Protein AF-A0A556PTY4-F1 (afdb_monomer)

pLDDT: mean 88.64, std 14.0, range [38.47, 97.88]

Sequence (161 aa):
MDTETFLNTMKLYRHKLLNELQVIHGYQSMNMKEESMEKLNRFIGELNAERVLQSLDAPEYVRLILLWKIQHPEVSLQYQTTGKSQSLRNYVQVMCQDAQTVIDKVEEIAQEDTSLSIHLSYQPEIKIDYIITNVEKDKQNDSENEAKNDLQKIVFQYCYK

Nearest PDB structures (foldseek):
  2ftk-assembly2_D  TM=7.475E-01  e=3.669E-07  Bacillus subtilis
  1ixm-assembly1_B  TM=7.435E-01  e=6.457E-07  Bacillus subtilis
  1ixm-assembly1_A  TM=6.994E-01  e=1.763E-06  Bacillus subtilis
  3zxo-assembly1_A  TM=5.556E-01  e=7.473E-03  Mycobacterium tuberculosis H37Rv
  4r3a-assembly2_B  TM=4.311E-01  e=3.591E-02  Erythrobacter litoralis HTCC2594

Foldseek 3Di:
DDPVVVVVLVVLQVVLVVVLVVVLVVCVVVVVPVVSVVSVVLSVQQVVQLVVLVPALQVLLSCLVVSLCSVVVQEAEGEEEEDDHDHCVVCNVVSNVLVVVVSVVCVVVPDNAWYWYWYFYPPPFTKIKIKIWDFPPDPDDDDDDDDPRDIDIDIDMDTDD

Solvent-accessible surface area (backbone atoms only — not comparable to full-atom values): 9084 Å² total; per-residue (Å²): 134,57,70,66,59,50,52,50,51,53,49,49,44,51,52,53,56,50,50,55,52,50,52,35,50,52,32,47,75,70,68,38,54,68,64,20,49,51,50,46,52,51,52,54,47,37,55,48,15,54,53,57,49,65,69,48,60,29,65,69,38,40,48,52,56,52,53,51,45,57,76,40,70,64,48,46,57,46,53,49,78,44,71,68,90,70,85,38,63,94,45,30,72,59,51,38,53,54,48,48,56,50,49,56,52,45,68,75,67,63,49,85,64,22,32,41,37,38,40,40,30,45,62,99,49,37,32,42,38,40,37,40,37,34,66,56,78,81,88,81,80,87,78,91,73,90,79,78,73,55,68,49,72,49,78,47,79,49,77,56,132

Radius of gyration: 18.02 Å; Cα contacts (8 Å, |Δi|>4): 187; chains: 1; bounding box: 41×44×46 Å

Organism: NCBI:txid1955272

Secondary structure (DSSP, 8-state):
--HHHHHHHHHHHHHHHHHHHHHHHHHHHTT-HHHHHHHHHHHHHHHHHHHHHHTSS-HHHHHHHHHHHHH-TTSEEEEEEESS----GGGHHHHHHHHHHHHHHHHHH--TT-EEEEEEE-SSSEEEEEEEEEE-------S------PEEEEEEEEEE-

Structure (mmCIF, N/CA/C/O backbone):
data_AF-A0A556PTY4-F1
#
_entry.id   AF-A0A556PTY4-F1
#
loop_
_atom_site.group_PDB
_atom_site.id
_atom_site.type_symbol
_atom_site.label_atom_id
_atom_site.label_alt_id
_atom_site.label_comp_id
_atom_site.label_asym_id
_atom_site.label_entity_id
_atom_site.label_seq_id
_atom_site.pdbx_PDB_ins_code
_atom_site.Cartn_x
_atom_site.Cartn_y
_atom_site.Cartn_z
_atom_site.occupancy
_atom_site.B_iso_or_equiv
_atom_site.auth_seq_id
_atom_site.auth_comp_id
_atom_site.auth_asym_id
_atom_site.auth_atom_id
_atom_site.pdbx_PDB_model_num
ATOM 1 N N . MET A 1 1 ? -16.397 -9.577 -1.327 1.00 81.69 1 MET A N 1
ATOM 2 C CA . MET A 1 1 ? -15.761 -9.641 -2.659 1.00 81.69 1 MET A CA 1
ATOM 3 C C . MET A 1 1 ? -16.101 -10.995 -3.242 1.00 81.69 1 MET A C 1
ATOM 5 O O . MET A 1 1 ? -15.911 -11.979 -2.538 1.00 81.69 1 MET A O 1
ATOM 9 N N . ASP A 1 2 ? -16.679 -11.040 -4.435 1.00 93.44 2 ASP A N 1
ATOM 10 C CA . ASP A 1 2 ? -16.997 -12.291 -5.128 1.00 93.44 2 ASP A CA 1
ATOM 11 C C . ASP A 1 2 ? -15.744 -12.911 -5.780 1.00 93.44 2 ASP A C 1
ATOM 13 O O . ASP A 1 2 ? -14.667 -12.305 -5.819 1.00 93.44 2 ASP A O 1
ATOM 17 N N . THR A 1 3 ? -15.883 -14.146 -6.266 1.00 95.00 3 THR A N 1
ATOM 18 C CA . THR A 1 3 ? -14.782 -14.926 -6.845 1.00 95.00 3 THR A CA 1
ATOM 19 C C . THR A 1 3 ? -14.216 -14.309 -8.121 1.00 95.00 3 THR A C 1
ATOM 21 O O . THR A 1 3 ? -13.003 -14.350 -8.318 1.00 95.00 3 THR A O 1
ATOM 24 N N . GLU A 1 4 ? -15.051 -13.731 -8.985 1.00 95.50 4 GLU A N 1
ATOM 25 C CA . GLU A 1 4 ? -14.589 -13.127 -10.235 1.00 95.50 4 GLU A CA 1
ATOM 26 C C . GLU A 1 4 ? -13.761 -11.875 -9.942 1.00 95.50 4 GLU A C 1
ATOM 28 O O . GLU A 1 4 ? -12.640 -11.737 -10.439 1.00 95.50 4 GLU A O 1
ATOM 33 N N . THR A 1 5 ? -14.251 -11.022 -9.040 1.00 93.19 5 THR A N 1
ATOM 34 C CA . THR A 1 5 ? -13.506 -9.851 -8.568 1.00 93.19 5 THR A CA 1
ATOM 35 C C . THR A 1 5 ? -12.169 -10.258 -7.949 1.00 93.19 5 THR A C 1
ATOM 37 O O . THR A 1 5 ? -11.142 -9.677 -8.295 1.00 93.19 5 THR A O 1
ATOM 40 N N . PHE A 1 6 ? -12.137 -11.299 -7.107 1.00 92.81 6 PHE A N 1
ATOM 41 C CA . PHE A 1 6 ? -10.886 -11.819 -6.540 1.00 92.81 6 PHE A CA 1
ATOM 42 C C . PHE A 1 6 ? -9.876 -12.221 -7.625 1.00 92.81 6 PHE A C 1
ATOM 44 O O . PHE A 1 6 ? -8.714 -11.814 -7.581 1.00 92.81 6 PHE A O 1
ATOM 51 N N . LEU A 1 7 ? -10.310 -13.012 -8.610 1.00 94.88 7 LEU A N 1
ATOM 52 C CA . LEU A 1 7 ? -9.440 -13.487 -9.687 1.00 94.88 7 LEU A CA 1
ATOM 53 C C . LEU A 1 7 ? -8.928 -12.334 -10.555 1.00 94.88 7 LEU A C 1
ATOM 55 O O . LEU A 1 7 ? -7.757 -12.333 -10.945 1.00 94.88 7 LEU A O 1
ATOM 59 N N . ASN A 1 8 ? -9.767 -11.330 -10.809 1.00 94.00 8 ASN A N 1
ATOM 60 C CA . ASN A 1 8 ? -9.374 -10.125 -11.531 1.00 94.00 8 ASN A CA 1
ATOM 61 C C . ASN A 1 8 ? -8.335 -9.310 -10.751 1.00 94.00 8 ASN A C 1
ATOM 63 O O . ASN A 1 8 ? -7.313 -8.934 -11.328 1.00 94.00 8 ASN A O 1
ATOM 67 N N . THR A 1 9 ? -8.511 -9.121 -9.441 1.00 92.81 9 THR A N 1
ATOM 68 C CA . THR A 1 9 ? -7.500 -8.485 -8.580 1.00 92.81 9 THR A CA 1
ATOM 69 C C . THR A 1 9 ? -6.171 -9.239 -8.627 1.00 92.81 9 THR A C 1
ATOM 71 O O . THR A 1 9 ? -5.122 -8.631 -8.835 1.00 92.81 9 THR A O 1
ATOM 74 N N . MET A 1 10 ? -6.196 -10.571 -8.516 1.00 94.50 10 MET A N 1
ATOM 75 C CA . MET A 1 10 ? -4.985 -11.396 -8.601 1.00 94.50 10 MET A CA 1
ATOM 76 C C . MET A 1 10 ? -4.303 -11.292 -9.968 1.00 94.50 10 MET A C 1
ATOM 78 O O . MET A 1 10 ? -3.073 -11.285 -10.059 1.00 94.50 10 MET A O 1
ATOM 82 N N . LYS A 1 11 ? -5.086 -11.202 -11.049 1.00 94.94 11 LYS A N 1
ATOM 83 C CA . LYS A 1 11 ? -4.567 -10.987 -12.400 1.00 94.94 11 LYS A CA 1
ATOM 84 C C . LYS A 1 11 ? -3.857 -9.635 -12.503 1.00 94.94 11 LYS A C 1
ATOM 86 O O . LYS A 1 11 ? -2.722 -9.615 -12.972 1.00 94.94 11 LYS A O 1
ATOM 91 N N . LEU A 1 12 ? -4.482 -8.552 -12.040 1.00 92.31 12 LEU A N 1
ATOM 92 C CA . LEU A 1 12 ? -3.893 -7.206 -12.033 1.00 92.31 12 LEU A CA 1
ATOM 93 C C . LEU A 1 12 ? -2.595 -7.165 -11.227 1.00 92.31 12 LEU A C 1
ATOM 95 O O . LEU A 1 12 ? -1.568 -6.729 -11.743 1.00 92.31 12 LEU A O 1
ATOM 99 N N . TYR A 1 13 ? -2.614 -7.709 -10.008 1.00 94.56 13 TYR A N 1
ATOM 100 C CA . TYR A 1 13 ? -1.432 -7.749 -9.153 1.00 94.56 13 TYR A CA 1
ATOM 101 C C . TYR A 1 13 ? -0.275 -8.500 -9.820 1.00 94.56 13 TYR A C 1
ATOM 103 O O . TYR A 1 13 ? 0.834 -7.984 -9.919 1.00 94.56 13 TYR A O 1
ATOM 111 N N . ARG A 1 14 ? -0.536 -9.682 -10.391 1.00 95.19 14 ARG A N 1
ATOM 112 C CA . ARG A 1 14 ? 0.487 -10.438 -11.126 1.00 95.19 14 ARG A CA 1
ATOM 113 C C . ARG A 1 14 ? 1.027 -9.677 -12.339 1.00 95.19 14 ARG A C 1
ATOM 115 O O . ARG A 1 14 ? 2.228 -9.741 -12.584 1.00 95.19 14 ARG A O 1
ATOM 122 N N . HIS A 1 15 ? 0.179 -8.977 -13.094 1.00 94.25 15 HIS A N 1
ATOM 123 C CA . HIS A 1 15 ? 0.647 -8.140 -14.202 1.00 94.25 15 HIS A CA 1
ATOM 124 C C . HIS A 1 15 ? 1.583 -7.029 -13.712 1.00 94.25 15 HIS A C 1
ATOM 126 O O . HIS A 1 15 ? 2.645 -6.861 -14.303 1.00 94.25 15 HIS A O 1
ATOM 132 N N . LYS A 1 16 ? 1.257 -6.351 -12.601 1.00 91.56 16 LYS A N 1
ATOM 133 C CA . LYS A 1 16 ? 2.144 -5.353 -11.975 1.00 91.56 16 LYS A CA 1
ATOM 134 C C . LYS A 1 16 ? 3.523 -5.950 -11.675 1.00 91.56 16 LYS A C 1
ATOM 136 O O . LYS A 1 16 ? 4.533 -5.400 -12.101 1.00 91.56 16 LYS A O 1
ATOM 141 N N . LEU A 1 17 ? 3.569 -7.098 -10.993 1.00 93.88 17 LEU A N 1
ATOM 142 C CA . LEU A 1 17 ? 4.836 -7.745 -10.624 1.00 93.88 17 LEU A CA 1
ATOM 143 C C . LEU A 1 17 ? 5.683 -8.114 -11.849 1.00 93.88 17 LEU A C 1
ATOM 145 O O . LEU A 1 17 ? 6.895 -7.912 -11.854 1.00 93.88 17 LEU A O 1
ATOM 149 N N . LEU A 1 18 ? 5.050 -8.660 -12.890 1.00 95.44 18 LEU A N 1
ATOM 150 C CA . LEU A 1 18 ? 5.751 -9.027 -14.119 1.00 95.44 18 LEU A CA 1
ATOM 151 C C . LEU A 1 18 ? 6.293 -7.799 -14.854 1.00 95.44 18 LEU A C 1
ATOM 153 O O . LEU A 1 18 ? 7.402 -7.868 -15.377 1.00 95.44 18 LEU A O 1
ATOM 157 N N . ASN A 1 19 ? 5.558 -6.687 -14.858 1.00 93.69 19 ASN A N 1
ATOM 158 C CA . ASN A 1 19 ? 6.013 -5.443 -15.474 1.00 93.69 19 ASN A CA 1
ATOM 159 C C . ASN A 1 19 ? 7.262 -4.890 -14.770 1.00 93.69 19 ASN A C 1
ATOM 161 O O . ASN A 1 19 ? 8.239 -4.570 -15.444 1.00 93.69 19 ASN A O 1
ATOM 165 N N . GLU A 1 20 ? 7.283 -4.847 -13.433 1.00 93.56 20 GLU A N 1
ATOM 166 C CA . GLU A 1 20 ? 8.470 -4.419 -12.671 1.00 93.56 20 GLU A CA 1
ATOM 167 C C . GLU A 1 20 ? 9.693 -5.290 -12.997 1.00 93.56 20 GLU A C 1
ATOM 169 O O . GLU A 1 20 ? 10.777 -4.783 -13.296 1.00 93.56 20 GLU A O 1
ATOM 174 N N . LEU A 1 21 ? 9.513 -6.615 -13.033 1.00 95.12 21 LEU A N 1
ATOM 175 C CA . LEU A 1 21 ? 10.584 -7.551 -13.386 1.00 95.12 21 LEU A CA 1
ATOM 176 C C . LEU A 1 21 ? 11.072 -7.378 -14.831 1.00 95.12 21 LEU A C 1
ATOM 178 O O . LEU A 1 21 ? 12.275 -7.464 -15.081 1.00 95.12 21 LEU A O 1
ATOM 182 N N . GLN A 1 22 ? 10.170 -7.117 -15.780 1.00 96.25 22 GLN A N 1
ATOM 183 C CA . GLN A 1 22 ? 10.529 -6.840 -17.173 1.00 96.25 22 GLN A CA 1
ATOM 184 C C . GLN A 1 22 ? 11.369 -5.570 -17.297 1.00 96.25 22 GLN A C 1
ATOM 186 O O . GLN A 1 22 ? 12.375 -5.583 -18.008 1.00 96.25 22 GLN A O 1
ATOM 191 N N . VAL A 1 23 ? 11.003 -4.500 -16.583 1.00 94.75 23 VAL A N 1
ATOM 192 C CA . VAL A 1 23 ? 11.788 -3.260 -16.548 1.00 94.75 23 VAL A CA 1
ATOM 193 C C . VAL A 1 23 ? 13.179 -3.543 -15.985 1.00 94.75 23 VAL A C 1
ATOM 195 O O . VAL A 1 23 ? 14.168 -3.233 -16.645 1.00 94.75 23 VAL A O 1
ATOM 198 N N . ILE A 1 24 ? 13.276 -4.195 -14.822 1.00 95.31 24 ILE A N 1
ATOM 199 C CA . ILE A 1 24 ? 14.560 -4.552 -14.193 1.00 95.31 24 ILE A CA 1
ATOM 200 C C . ILE A 1 24 ? 15.441 -5.351 -15.161 1.00 95.31 24 ILE A C 1
ATOM 202 O O . ILE A 1 24 ? 16.616 -5.018 -15.334 1.00 95.31 24 ILE A O 1
ATOM 206 N N . HIS A 1 25 ? 14.877 -6.366 -15.822 1.00 94.38 25 HIS A N 1
ATOM 207 C CA . HIS A 1 25 ? 15.582 -7.180 -16.812 1.00 94.38 25 HIS A CA 1
ATOM 208 C C . HIS A 1 25 ? 16.025 -6.360 -18.036 1.00 94.38 25 HIS A C 1
ATOM 210 O O . HIS A 1 25 ? 17.126 -6.562 -18.547 1.00 94.38 25 HIS A O 1
ATOM 216 N N . GLY A 1 26 ? 15.210 -5.402 -18.485 1.00 96.38 26 GLY A N 1
ATOM 217 C CA . GLY A 1 26 ? 15.562 -4.460 -19.549 1.00 96.38 26 GLY A CA 1
ATOM 218 C C . GLY A 1 26 ? 16.859 -3.705 -19.246 1.00 96.38 26 GLY A C 1
ATOM 219 O O . GLY A 1 26 ? 17.793 -3.759 -20.046 1.00 96.38 26 GLY A O 1
ATOM 220 N N . TYR A 1 27 ? 16.975 -3.110 -18.055 1.00 94.81 27 TYR A N 1
ATOM 221 C CA . TYR A 1 27 ? 18.206 -2.428 -17.625 1.00 94.81 27 TYR A CA 1
ATOM 222 C C . TYR A 1 27 ? 19.410 -3.380 -17.557 1.00 94.81 27 TYR A C 1
ATOM 224 O O . TYR A 1 27 ? 20.494 -3.035 -18.030 1.00 94.81 27 TYR A O 1
ATOM 232 N N . GLN A 1 28 ? 19.228 -4.609 -17.055 1.00 92.50 28 GLN A N 1
ATOM 233 C CA . GLN A 1 28 ? 20.311 -5.607 -17.053 1.00 92.50 28 GLN A CA 1
ATOM 234 C C . GLN A 1 28 ? 20.798 -5.929 -18.465 1.00 92.50 28 GLN A C 1
ATOM 236 O O . GLN A 1 28 ? 22.005 -5.998 -18.693 1.00 92.50 28 GLN A O 1
ATOM 241 N N . SER A 1 29 ? 19.877 -6.094 -19.418 1.00 95.31 29 SER A N 1
ATOM 242 C CA . SER A 1 29 ? 20.214 -6.401 -20.813 1.00 95.31 29 SER A CA 1
ATOM 243 C C . SER A 1 29 ? 20.988 -5.273 -21.506 1.00 95.31 29 SER A C 1
ATOM 245 O O . SER A 1 29 ? 21.810 -5.539 -22.379 1.00 95.31 29 SER A O 1
ATOM 247 N N . MET A 1 30 ? 20.788 -4.028 -21.063 1.00 94.62 30 MET A N 1
ATOM 248 C CA . MET A 1 30 ? 21.520 -2.842 -21.521 1.00 94.62 30 MET A CA 1
ATOM 249 C C . MET A 1 30 ? 22.837 -2.618 -20.758 1.00 94.62 30 MET A C 1
ATOM 251 O O . MET A 1 30 ? 23.499 -1.603 -20.953 1.00 94.62 30 MET A O 1
ATOM 255 N N . ASN A 1 31 ? 23.236 -3.562 -19.895 1.00 93.56 31 ASN A N 1
ATOM 256 C CA . ASN A 1 31 ? 24.420 -3.486 -19.034 1.00 93.56 31 ASN A CA 1
ATOM 257 C C . ASN A 1 31 ? 24.395 -2.303 -18.036 1.00 93.56 31 ASN A C 1
ATOM 259 O O . ASN A 1 31 ? 25.431 -1.939 -17.479 1.00 93.56 31 ASN A O 1
ATOM 263 N N . MET A 1 32 ? 23.206 -1.751 -17.768 1.00 95.00 32 MET A N 1
ATOM 264 C CA . MET A 1 32 ? 22.928 -0.691 -16.789 1.00 95.00 32 MET A CA 1
ATOM 265 C C . MET A 1 32 ? 22.719 -1.309 -15.401 1.00 95.00 32 MET A C 1
ATOM 267 O O . MET A 1 32 ? 21.601 -1.446 -14.893 1.00 95.00 32 MET A O 1
ATOM 271 N N . LYS A 1 33 ? 23.808 -1.839 -14.835 1.00 93.00 33 LYS A N 1
ATOM 272 C CA . LYS A 1 33 ? 23.750 -2.666 -13.620 1.00 93.00 33 LYS A CA 1
ATOM 273 C C . LYS A 1 33 ? 23.352 -1.876 -12.379 1.00 93.00 33 LYS A C 1
ATOM 275 O O . LYS A 1 33 ? 22.651 -2.428 -11.535 1.00 93.00 33 LYS A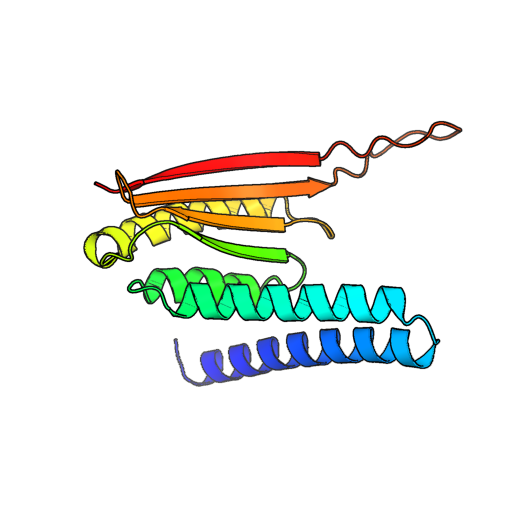 O 1
ATOM 280 N N . GLU A 1 34 ? 23.794 -0.629 -12.259 1.00 94.88 34 GLU A N 1
ATOM 281 C CA . GLU A 1 34 ? 23.521 0.204 -11.085 1.00 94.88 34 GLU A CA 1
ATOM 282 C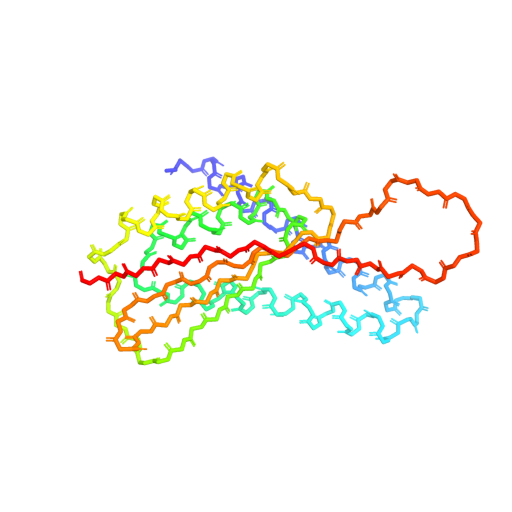 C . GLU A 1 34 ? 22.030 0.543 -11.005 1.00 94.88 34 GLU A C 1
ATOM 284 O O . GLU A 1 34 ? 21.380 0.249 -10.003 1.00 94.88 34 GLU A O 1
ATOM 289 N N . GLU A 1 35 ? 21.456 1.015 -12.107 1.00 94.12 35 GLU A N 1
ATOM 290 C CA . GLU A 1 35 ? 20.041 1.364 -12.229 1.00 94.12 35 GLU A CA 1
ATOM 291 C C . GLU A 1 35 ? 19.144 0.133 -12.081 1.00 94.12 35 GLU A C 1
ATOM 293 O O . GLU A 1 35 ? 18.078 0.187 -11.463 1.00 94.12 35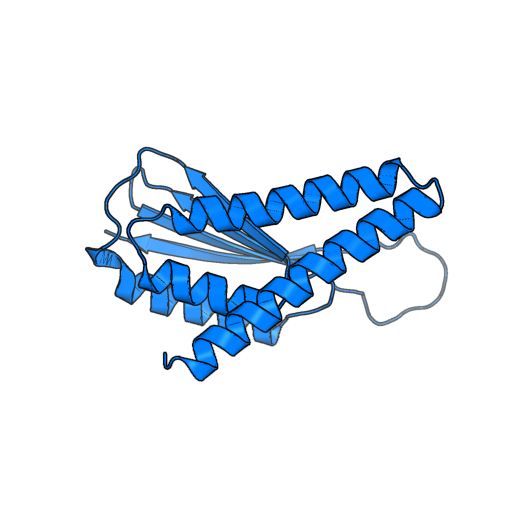 GLU A O 1
ATOM 298 N N . SER A 1 36 ? 19.578 -1.011 -12.617 1.00 95.25 36 SER A N 1
ATOM 299 C CA . SER A 1 36 ? 1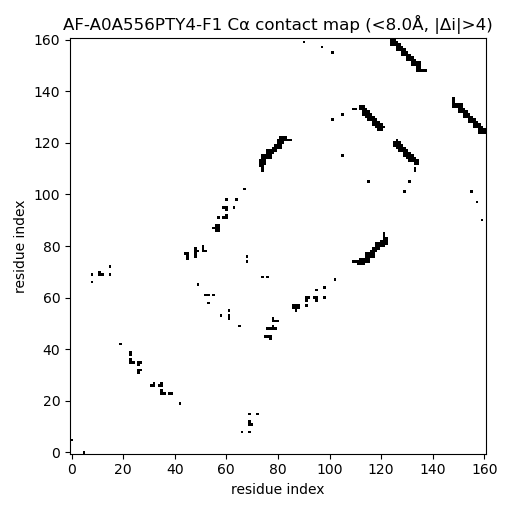8.875 -2.277 -12.414 1.00 95.25 36 SER A CA 1
ATOM 300 C C . SER A 1 36 ? 18.831 -2.675 -10.936 1.00 95.25 36 SER A C 1
ATOM 302 O O . SER A 1 36 ? 17.770 -3.049 -10.432 1.00 95.25 36 SER A O 1
ATOM 304 N N . MET A 1 37 ? 19.963 -2.578 -10.232 1.00 95.19 37 MET A N 1
ATOM 305 C CA . MET A 1 37 ? 20.044 -2.899 -8.806 1.00 95.19 37 MET A CA 1
ATOM 306 C C . MET A 1 37 ? 19.219 -1.935 -7.958 1.00 95.19 37 MET A C 1
ATOM 308 O O . MET A 1 37 ? 18.541 -2.373 -7.029 1.00 95.19 37 MET A O 1
ATOM 312 N N . GLU A 1 38 ? 19.224 -0.645 -8.286 1.00 94.00 38 GLU A N 1
ATOM 313 C CA . GLU A 1 38 ? 18.382 0.352 -7.627 1.00 94.00 38 GLU A CA 1
ATOM 314 C C . GLU A 1 38 ? 16.895 0.000 -7.769 1.00 94.00 38 GLU A C 1
ATOM 316 O O . GLU A 1 38 ? 16.176 -0.094 -6.769 1.00 94.00 38 GLU A O 1
ATOM 321 N N . LYS A 1 39 ? 16.439 -0.293 -8.994 1.00 92.69 39 LYS A N 1
ATOM 322 C CA . LYS A 1 39 ? 15.049 -0.693 -9.254 1.00 92.69 39 LYS A CA 1
ATOM 323 C C . LYS A 1 39 ? 14.676 -1.993 -8.550 1.00 92.69 39 LYS A C 1
ATOM 325 O O . LYS A 1 39 ? 13.588 -2.078 -7.983 1.00 92.69 39 LYS A O 1
ATOM 330 N N . LEU A 1 40 ? 15.570 -2.981 -8.535 1.00 95.19 40 LEU A N 1
ATOM 331 C CA . LEU A 1 40 ? 15.352 -4.239 -7.824 1.00 95.19 40 LEU A CA 1
ATOM 332 C C . LEU A 1 40 ? 15.206 -4.016 -6.315 1.00 95.19 40 LEU A C 1
ATOM 334 O O . LEU A 1 40 ? 14.277 -4.544 -5.708 1.00 95.19 40 LEU A O 1
ATOM 338 N N . ASN A 1 41 ? 16.084 -3.215 -5.712 1.00 94.38 41 ASN A N 1
ATOM 339 C CA . ASN A 1 41 ? 16.016 -2.899 -4.287 1.00 94.38 41 ASN A CA 1
ATOM 340 C C . ASN A 1 41 ? 14.728 -2.150 -3.937 1.00 94.38 41 ASN A C 1
ATOM 342 O O . ASN A 1 41 ? 14.090 -2.476 -2.935 1.00 94.38 41 ASN A O 1
ATOM 346 N N . ARG A 1 42 ? 14.304 -1.202 -4.782 1.00 91.00 42 ARG A N 1
ATOM 347 C CA . ARG A 1 42 ? 13.018 -0.509 -4.636 1.00 91.00 42 ARG A CA 1
ATOM 348 C C . ARG A 1 42 ? 11.847 -1.489 -4.690 1.00 91.00 42 ARG A C 1
ATOM 350 O O . ARG A 1 42 ? 11.009 -1.479 -3.795 1.00 91.00 42 ARG A O 1
ATOM 357 N N . PHE A 1 43 ? 11.829 -2.376 -5.683 1.00 93.12 43 PHE A N 1
ATOM 358 C CA . PHE A 1 43 ? 10.782 -3.383 -5.846 1.00 93.12 43 PHE A CA 1
ATOM 359 C C . PHE A 1 43 ? 10.713 -4.356 -4.657 1.00 93.12 43 PHE A C 1
ATOM 361 O O . PHE A 1 43 ? 9.637 -4.616 -4.120 1.00 93.12 43 PHE A O 1
ATOM 368 N N . ILE A 1 44 ? 11.862 -4.839 -4.174 1.00 94.31 44 ILE A N 1
ATOM 369 C CA . ILE A 1 44 ? 11.947 -5.654 -2.952 1.00 94.31 44 ILE A CA 1
ATOM 370 C C . ILE A 1 44 ? 11.453 -4.865 -1.731 1.00 94.31 44 ILE A C 1
ATOM 372 O O . ILE A 1 44 ? 10.793 -5.430 -0.856 1.00 94.31 44 ILE A O 1
ATOM 376 N N . GLY A 1 45 ? 11.763 -3.570 -1.655 1.00 91.81 45 GLY A N 1
ATOM 377 C CA . GLY A 1 45 ? 11.269 -2.664 -0.620 1.00 91.81 45 GLY A CA 1
ATOM 378 C C . GLY A 1 45 ? 9.741 -2.600 -0.580 1.00 91.81 45 GLY A C 1
ATOM 379 O O . GLY A 1 45 ? 9.161 -2.787 0.489 1.00 91.81 45 GLY A O 1
ATOM 380 N N . GLU A 1 46 ? 9.091 -2.430 -1.734 1.00 91.12 46 GLU A N 1
ATOM 381 C CA . GLU A 1 46 ? 7.624 -2.429 -1.844 1.00 91.12 46 GLU A CA 1
ATOM 382 C C . GLU A 1 46 ? 7.009 -3.757 -1.388 1.00 91.12 46 GLU A C 1
ATOM 384 O O . GLU A 1 46 ? 6.097 -3.769 -0.563 1.00 91.12 46 GLU A O 1
ATOM 389 N N . LEU A 1 47 ? 7.548 -4.891 -1.848 1.00 93.38 47 LEU A N 1
ATOM 390 C CA . LEU A 1 47 ? 7.061 -6.214 -1.437 1.00 93.38 47 LEU A CA 1
ATOM 391 C C . LEU A 1 47 ? 7.228 -6.451 0.070 1.00 93.38 47 LEU A C 1
ATOM 393 O O . LEU A 1 47 ? 6.379 -7.070 0.715 1.00 93.38 47 LEU A O 1
ATOM 397 N N . ASN A 1 48 ? 8.313 -5.946 0.657 1.00 93.56 48 ASN A N 1
ATOM 398 C CA . ASN A 1 48 ? 8.505 -5.998 2.101 1.00 93.56 48 ASN A CA 1
ATOM 399 C C . ASN A 1 48 ? 7.496 -5.118 2.842 1.00 93.56 48 ASN A C 1
ATOM 401 O O . ASN A 1 48 ? 6.983 -5.560 3.869 1.00 93.56 48 ASN A O 1
ATOM 405 N N . ALA A 1 49 ? 7.189 -3.921 2.339 1.00 91.94 49 ALA A N 1
ATOM 406 C CA . ALA A 1 49 ? 6.160 -3.059 2.913 1.00 91.94 49 ALA A CA 1
ATOM 407 C C . ALA A 1 49 ? 4.786 -3.751 2.901 1.00 91.94 49 ALA A C 1
ATOM 409 O O . ALA A 1 49 ? 4.128 -3.807 3.941 1.00 91.94 49 ALA A O 1
ATOM 410 N N . GLU A 1 50 ? 4.397 -4.365 1.776 1.00 93.88 50 GLU A N 1
ATOM 411 C CA . GLU A 1 50 ? 3.165 -5.161 1.671 1.00 93.88 50 GLU A CA 1
ATOM 412 C C . GLU A 1 50 ? 3.150 -6.308 2.694 1.00 93.88 50 GLU A C 1
ATOM 414 O O . GLU A 1 50 ? 2.161 -6.499 3.401 1.00 93.88 50 GLU A O 1
ATOM 419 N N . ARG A 1 51 ? 4.264 -7.037 2.840 1.00 94.69 51 ARG A N 1
ATOM 420 C CA . ARG A 1 51 ? 4.392 -8.127 3.819 1.00 94.69 51 ARG A CA 1
ATOM 421 C C . ARG A 1 51 ? 4.232 -7.643 5.261 1.00 94.69 51 ARG A C 1
ATOM 423 O O . ARG A 1 51 ? 3.576 -8.308 6.058 1.00 94.69 51 ARG A O 1
ATOM 430 N N . VAL A 1 52 ? 4.857 -6.521 5.624 1.00 93.56 52 VAL A N 1
ATOM 431 C CA . VAL A 1 52 ? 4.750 -5.965 6.983 1.00 93.56 52 VAL A CA 1
ATOM 432 C C . VAL A 1 52 ? 3.314 -5.512 7.245 1.00 93.56 52 VAL A C 1
ATOM 434 O O . VAL A 1 52 ? 2.756 -5.850 8.287 1.00 93.56 52 VAL A O 1
ATOM 437 N N . LEU A 1 53 ? 2.678 -4.843 6.284 1.00 94.75 53 LEU A N 1
ATOM 438 C CA . LEU A 1 53 ? 1.269 -4.465 6.367 1.00 94.75 53 LEU A CA 1
ATOM 439 C C . LEU A 1 53 ? 0.369 -5.699 6.570 1.00 94.75 53 LEU A C 1
ATOM 441 O O . LEU A 1 53 ? -0.482 -5.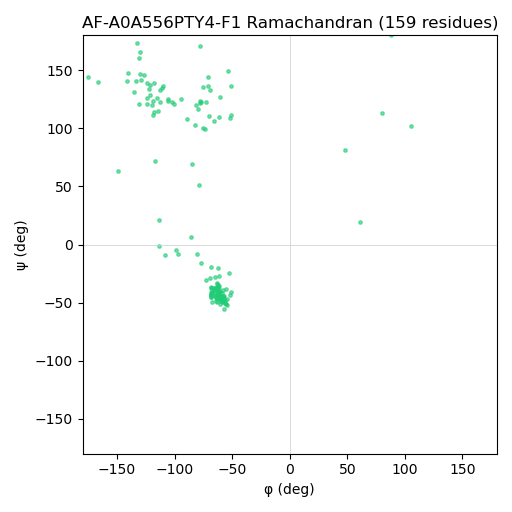699 7.451 1.00 94.75 53 LEU A O 1
ATOM 445 N N . GLN A 1 54 ? 0.607 -6.792 5.840 1.00 94.62 54 GLN A N 1
ATOM 446 C CA . GLN A 1 54 ? -0.140 -8.051 5.992 1.00 94.62 54 GLN A CA 1
ATOM 447 C C . GLN A 1 54 ? 0.004 -8.717 7.365 1.00 94.62 54 GLN A C 1
ATOM 449 O O . GLN A 1 54 ? -0.838 -9.533 7.733 1.00 94.62 54 GLN A O 1
ATOM 454 N N . SER A 1 55 ? 1.048 -8.386 8.128 1.00 93.50 55 SER A N 1
ATOM 455 C CA . SER A 1 55 ? 1.267 -8.949 9.465 1.00 93.50 55 SER A CA 1
ATOM 456 C C . SER A 1 55 ? 0.434 -8.288 10.569 1.00 93.50 55 SER A C 1
ATOM 458 O O . SER A 1 55 ? 0.424 -8.775 11.700 1.00 93.50 55 SER A O 1
ATOM 460 N N . LEU A 1 56 ? -0.265 -7.191 10.264 1.00 94.25 56 LEU A N 1
ATOM 461 C CA . LEU A 1 56 ? -1.078 -6.470 11.238 1.00 94.25 56 LEU A CA 1
ATOM 462 C C . LEU A 1 56 ? -2.337 -7.246 11.636 1.00 94.25 56 LEU A C 1
ATOM 464 O O . LEU A 1 56 ? -3.028 -7.827 10.801 1.00 94.25 56 LEU A O 1
ATOM 468 N N . ASP A 1 57 ? -2.718 -7.132 12.909 1.00 94.50 57 ASP A N 1
ATOM 469 C CA . ASP A 1 57 ? -4.000 -7.621 13.439 1.00 94.50 57 ASP A CA 1
ATOM 470 C C . ASP A 1 57 ? -5.157 -6.654 13.097 1.00 94.50 57 ASP A C 1
ATOM 472 O O . ASP A 1 57 ? -5.882 -6.188 13.977 1.00 94.50 57 ASP A O 1
ATOM 476 N N . ALA A 1 58 ? -5.276 -6.297 11.811 1.00 95.81 58 ALA A N 1
ATOM 477 C CA . ALA A 1 58 ? -6.244 -5.338 11.265 1.00 95.81 58 ALA A CA 1
ATOM 478 C C . ALA A 1 58 ? -6.641 -5.685 9.809 1.00 95.81 58 ALA A C 1
ATOM 480 O O . ALA A 1 58 ? -6.339 -4.926 8.885 1.00 95.81 58 ALA A O 1
ATOM 481 N N . PRO A 1 59 ? -7.280 -6.842 9.559 1.00 94.94 59 PRO A N 1
ATOM 482 C CA . PRO A 1 59 ? -7.425 -7.389 8.209 1.00 94.94 59 PRO A CA 1
ATOM 483 C C . PRO A 1 59 ? -8.217 -6.492 7.248 1.00 94.94 59 PRO A C 1
ATOM 485 O O . PRO A 1 59 ? -7.869 -6.414 6.070 1.00 94.94 59 PRO A O 1
ATOM 488 N N . GLU A 1 60 ? -9.243 -5.780 7.712 1.00 97.00 60 GLU A N 1
ATOM 489 C CA . GLU A 1 60 ? -10.032 -4.870 6.875 1.00 97.00 60 GLU A CA 1
ATOM 490 C C . GLU A 1 60 ? -9.217 -3.646 6.444 1.00 97.00 60 GLU A C 1
ATOM 492 O O . GLU A 1 60 ? -9.261 -3.267 5.273 1.00 97.00 60 GLU A O 1
ATOM 497 N N . TYR A 1 61 ? -8.418 -3.091 7.358 1.00 97.56 61 TYR A N 1
ATOM 498 C CA . TYR A 1 61 ? -7.497 -1.989 7.076 1.00 97.56 61 TYR A CA 1
ATOM 499 C C . TYR A 1 61 ? -6.416 -2.414 6.076 1.00 97.56 61 TYR A C 1
ATOM 501 O O . TYR A 1 61 ? -6.192 -1.755 5.063 1.00 97.56 61 TYR A O 1
ATOM 509 N N . VAL A 1 62 ? -5.791 -3.568 6.316 1.00 96.88 62 VAL A N 1
ATOM 510 C CA . VAL A 1 62 ? -4.787 -4.152 5.416 1.00 96.88 62 VAL A CA 1
ATOM 511 C C . VAL A 1 62 ? -5.372 -4.366 4.026 1.00 96.88 62 VAL A C 1
ATOM 513 O O . VAL A 1 62 ? -4.764 -3.989 3.025 1.00 96.88 62 VAL A O 1
ATOM 516 N N . ARG A 1 63 ? -6.574 -4.947 3.956 1.00 96.00 63 ARG A N 1
ATOM 517 C CA . ARG A 1 63 ? -7.278 -5.179 2.697 1.00 96.00 63 ARG A CA 1
ATOM 518 C C . ARG A 1 63 ? -7.536 -3.871 1.954 1.00 96.00 63 ARG A C 1
ATOM 520 O O . ARG A 1 63 ? -7.335 -3.848 0.744 1.00 96.00 63 ARG A O 1
ATOM 527 N N . LEU A 1 64 ? -7.996 -2.826 2.642 1.00 97.19 64 LEU A N 1
ATOM 528 C CA . LEU A 1 64 ? -8.268 -1.518 2.043 1.00 97.19 64 LEU A CA 1
ATOM 529 C C . LEU A 1 64 ? -7.014 -0.958 1.358 1.00 97.19 64 LEU A C 1
ATOM 531 O O . LEU A 1 64 ? -7.041 -0.708 0.155 1.00 97.19 64 LEU A O 1
ATOM 535 N N . ILE A 1 65 ? -5.907 -0.855 2.098 1.00 97.31 65 ILE A N 1
ATOM 536 C CA . ILE A 1 65 ? -4.647 -0.295 1.591 1.00 97.31 65 ILE A CA 1
ATOM 537 C C . ILE A 1 65 ? -4.074 -1.138 0.441 1.00 97.31 65 ILE A C 1
ATOM 539 O O . ILE A 1 65 ? -3.638 -0.586 -0.567 1.00 97.31 65 ILE A O 1
ATOM 543 N N . LEU A 1 66 ? -4.083 -2.472 0.553 1.00 95.38 66 LEU A N 1
ATOM 544 C CA . LEU A 1 66 ? -3.535 -3.339 -0.497 1.00 95.38 66 LEU A CA 1
ATOM 545 C C . LEU A 1 66 ? -4.361 -3.302 -1.781 1.00 95.38 66 LEU A C 1
ATOM 547 O O . LEU A 1 66 ? -3.789 -3.262 -2.867 1.00 95.38 66 LEU A O 1
ATOM 551 N N . LEU A 1 67 ? -5.693 -3.323 -1.681 1.00 94.94 67 LEU A N 1
ATOM 552 C CA . LEU A 1 67 ? -6.549 -3.241 -2.866 1.00 94.94 67 LEU A CA 1
ATOM 553 C C . LEU A 1 67 ? -6.362 -1.911 -3.583 1.00 94.94 67 LEU A C 1
ATOM 555 O O . LEU A 1 67 ? -6.162 -1.913 -4.796 1.00 94.94 67 LEU A O 1
ATOM 559 N N . TRP A 1 68 ? -6.346 -0.817 -2.825 1.00 95.00 68 TRP A N 1
ATOM 560 C CA . TRP A 1 68 ? -6.038 0.505 -3.351 1.00 95.00 68 TRP A CA 1
ATOM 561 C C . TRP A 1 68 ? -4.672 0.522 -4.051 1.00 95.00 68 TRP A C 1
ATOM 563 O O . TRP A 1 68 ? -4.571 0.907 -5.213 1.00 95.00 68 TRP A O 1
ATOM 573 N N . LYS A 1 69 ? -3.625 -0.022 -3.418 1.00 92.88 69 LYS A N 1
ATOM 574 C CA . LYS A 1 69 ? -2.282 -0.063 -4.015 1.00 92.88 69 LYS A CA 1
ATOM 575 C C . LYS A 1 69 ? -2.204 -0.896 -5.302 1.00 92.88 69 LYS A C 1
ATOM 577 O O . LYS A 1 69 ? -1.398 -0.591 -6.184 1.00 92.88 69 LYS A O 1
ATOM 582 N N . ILE A 1 70 ? -2.996 -1.964 -5.410 1.00 92.88 70 ILE A N 1
ATOM 583 C CA . ILE A 1 70 ? -3.099 -2.776 -6.634 1.00 92.88 70 ILE A CA 1
ATOM 584 C C . ILE A 1 70 ? -3.771 -1.982 -7.758 1.00 92.88 70 ILE A C 1
ATOM 586 O O . ILE A 1 70 ? -3.390 -2.143 -8.917 1.00 92.88 70 ILE A O 1
ATOM 590 N N . GLN A 1 71 ? -4.767 -1.161 -7.425 1.00 91.31 71 GLN A N 1
ATOM 591 C CA . GLN A 1 71 ? -5.489 -0.326 -8.385 1.00 91.31 71 GLN A CA 1
ATOM 592 C C . GLN A 1 71 ? -4.647 0.855 -8.873 1.00 91.31 71 GLN A C 1
ATOM 594 O O . GLN A 1 71 ? -4.766 1.205 -10.044 1.00 91.31 71 GLN A O 1
ATOM 599 N N . HIS A 1 72 ? -3.749 1.361 -8.022 1.00 90.88 72 HIS A N 1
ATOM 600 C CA . HIS A 1 72 ? -2.888 2.518 -8.294 1.00 90.88 72 HIS A CA 1
ATOM 601 C C . HIS A 1 72 ? -1.408 2.107 -8.275 1.00 90.88 72 HIS A C 1
ATOM 603 O O . HIS A 1 72 ? -0.670 2.353 -7.306 1.00 90.88 72 HIS A O 1
ATOM 609 N N . PRO A 1 73 ? -0.945 1.365 -9.299 1.00 87.31 73 PRO A N 1
ATOM 610 C CA . PRO A 1 73 ? 0.420 0.856 -9.366 1.00 87.31 73 PRO A CA 1
ATOM 611 C C . PRO A 1 73 ? 1.484 1.963 -9.388 1.00 87.31 73 PRO A C 1
ATOM 613 O O . PRO A 1 73 ? 2.580 1.709 -8.891 1.00 87.31 73 PRO A O 1
ATOM 616 N N . GLU A 1 74 ? 1.155 3.153 -9.884 1.00 86.50 74 GLU A N 1
ATOM 617 C CA . GLU A 1 74 ? 2.023 4.328 -10.003 1.00 86.50 74 GLU A CA 1
ATOM 618 C C . GLU A 1 74 ? 2.404 4.962 -8.661 1.00 86.50 74 GLU A C 1
ATOM 620 O O . GLU A 1 74 ? 3.500 5.500 -8.537 1.00 86.50 74 GLU A O 1
ATOM 625 N N . VAL A 1 75 ? 1.560 4.851 -7.630 1.00 90.19 75 VAL A N 1
ATOM 626 C CA . VAL A 1 75 ? 1.858 5.439 -6.316 1.00 90.19 75 VAL A CA 1
ATOM 627 C C . VAL A 1 75 ? 2.781 4.520 -5.525 1.00 90.19 75 VAL A C 1
ATOM 629 O O . VAL A 1 75 ? 2.408 3.385 -5.220 1.00 90.19 75 VAL A O 1
ATOM 632 N N . SER A 1 76 ? 3.969 4.979 -5.133 1.00 89.88 76 SER A N 1
ATOM 633 C CA . SER A 1 76 ? 4.848 4.160 -4.286 1.00 89.88 76 SER A CA 1
ATOM 634 C C . SER A 1 76 ? 4.281 4.050 -2.870 1.00 89.88 76 SER A C 1
ATOM 636 O O . SER A 1 76 ? 3.842 5.046 -2.298 1.00 89.88 76 SER A O 1
ATOM 638 N N . LEU A 1 77 ? 4.298 2.848 -2.289 1.00 92.56 77 LEU A N 1
ATOM 639 C CA . LEU A 1 77 ? 3.835 2.602 -0.922 1.00 92.56 77 LEU A CA 1
ATOM 640 C C . LEU A 1 77 ? 4.996 2.148 -0.046 1.00 92.56 77 LEU A C 1
ATOM 642 O O . LEU A 1 77 ? 5.651 1.144 -0.327 1.00 92.56 77 LEU A O 1
ATOM 646 N N . GLN A 1 78 ? 5.196 2.848 1.064 1.00 94.12 78 GLN A N 1
ATOM 647 C CA . GLN A 1 78 ? 6.109 2.439 2.122 1.00 94.12 78 GLN A CA 1
ATOM 648 C C . GLN A 1 78 ? 5.329 2.208 3.407 1.00 94.12 78 GLN A C 1
ATOM 650 O O . GLN A 1 78 ? 4.439 2.978 3.760 1.00 94.12 78 GLN A O 1
ATOM 655 N N . TYR A 1 79 ? 5.685 1.149 4.127 1.00 95.50 79 TYR A N 1
ATOM 656 C CA . TYR A 1 79 ? 5.048 0.805 5.387 1.00 95.50 79 TYR A CA 1
ATOM 657 C C . TYR A 1 79 ? 6.098 0.431 6.424 1.00 95.50 79 TYR A C 1
ATOM 659 O O . TYR A 1 79 ? 6.990 -0.379 6.157 1.00 95.50 79 TYR A O 1
ATOM 667 N N . GLN A 1 80 ? 5.988 1.021 7.609 1.00 94.50 80 GLN A N 1
ATOM 668 C CA . GLN A 1 80 ? 6.882 0.760 8.730 1.00 94.50 80 GLN A CA 1
ATOM 669 C C . GLN A 1 80 ? 6.104 0.708 10.043 1.00 94.50 80 GLN A C 1
ATOM 671 O O . GLN A 1 80 ? 5.126 1.431 10.236 1.00 94.50 80 GLN A O 1
ATOM 676 N N . THR A 1 81 ? 6.580 -0.127 10.967 1.00 93.81 81 THR A N 1
ATOM 677 C CA . THR A 1 81 ? 6.031 -0.244 12.322 1.00 93.81 81 THR A CA 1
ATOM 678 C C . THR A 1 81 ? 7.108 -0.003 13.366 1.00 93.81 81 THR A C 1
ATOM 680 O O . THR A 1 81 ? 8.200 -0.564 13.249 1.00 93.81 81 THR A O 1
ATOM 683 N N . THR A 1 82 ? 6.775 0.718 14.433 1.00 94.44 82 THR A N 1
ATOM 684 C CA . THR A 1 82 ? 7.661 0.947 15.581 1.00 94.44 82 THR A CA 1
ATOM 685 C C . THR A 1 82 ? 6.977 0.565 16.889 1.00 94.44 82 THR A C 1
ATOM 687 O O . THR A 1 82 ? 5.776 0.759 17.077 1.00 94.44 82 THR A O 1
ATOM 690 N N . GLY A 1 83 ? 7.763 0.049 17.834 1.00 91.06 83 GLY A N 1
ATOM 691 C CA . GLY A 1 83 ? 7.280 -0.363 19.149 1.00 91.06 83 GLY A CA 1
ATOM 692 C C . GLY A 1 83 ? 6.789 -1.810 19.184 1.00 91.06 83 GLY A C 1
ATOM 693 O O . GLY A 1 83 ? 6.854 -2.552 18.204 1.00 91.06 83 GLY A O 1
ATOM 694 N N . LYS A 1 84 ? 6.336 -2.241 20.363 1.00 88.75 84 LYS A N 1
ATOM 695 C CA . LYS A 1 84 ? 5.846 -3.606 20.569 1.00 88.75 84 LYS A CA 1
ATOM 696 C C . LYS A 1 84 ? 4.433 -3.740 20.007 1.00 88.75 84 LYS A C 1
ATOM 698 O O . LYS A 1 84 ? 3.553 -3.023 20.464 1.00 88.75 84 LYS A O 1
ATOM 703 N N . SER A 1 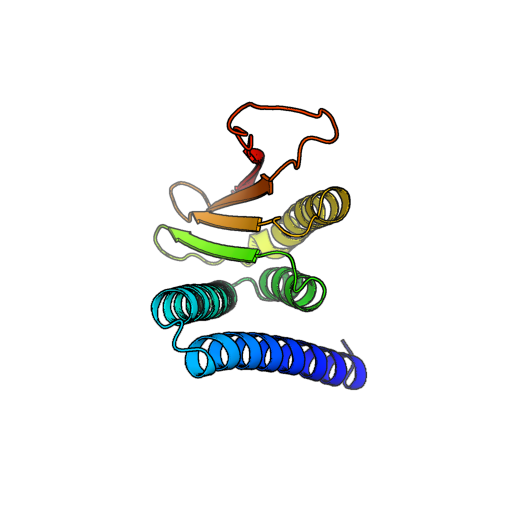85 ? 4.227 -4.690 19.093 1.00 87.81 85 SER A N 1
ATOM 704 C CA . SER A 1 85 ? 2.916 -4.975 18.496 1.00 87.81 85 SER A CA 1
ATOM 705 C C . SER A 1 85 ? 1.829 -5.165 19.556 1.00 87.81 85 SER A C 1
ATOM 707 O O . SER A 1 85 ? 2.023 -5.877 20.546 1.00 87.81 85 SER A O 1
ATOM 709 N N . GLN A 1 86 ? 0.672 -4.561 19.308 1.00 90.19 86 GLN A N 1
ATOM 710 C CA . GLN A 1 86 ? -0.551 -4.692 20.098 1.00 90.19 86 GLN A CA 1
ATOM 711 C C . GLN A 1 86 ? -1.720 -5.015 19.162 1.00 90.19 86 GLN A C 1
ATOM 713 O O . GLN A 1 86 ? -1.595 -4.886 17.945 1.00 90.19 86 GLN A O 1
ATOM 718 N N . SER A 1 87 ? -2.846 -5.464 19.716 1.00 91.75 87 SER A N 1
ATOM 719 C CA . SER A 1 87 ? -4.032 -5.715 18.895 1.00 91.75 87 SER A CA 1
ATOM 720 C C . SER A 1 87 ? -4.615 -4.394 18.395 1.00 91.75 87 SER A C 1
ATOM 722 O O . SER A 1 87 ? -4.797 -3.459 19.173 1.00 91.75 87 SER A O 1
ATOM 724 N N . LEU A 1 88 ? -4.926 -4.340 17.101 1.00 94.31 88 LEU A N 1
ATOM 725 C CA . LEU A 1 88 ? -5.529 -3.177 16.447 1.00 94.31 88 LEU A CA 1
ATOM 726 C C . LEU A 1 88 ? -7.045 -3.325 16.274 1.00 94.31 88 LEU A C 1
ATOM 728 O O . LEU A 1 88 ? -7.704 -2.381 15.848 1.00 94.31 88 LEU A O 1
ATOM 732 N N . ARG A 1 89 ? -7.614 -4.487 16.625 1.00 93.44 89 ARG A N 1
ATOM 733 C CA . ARG A 1 89 ? -9.006 -4.877 16.331 1.00 93.44 89 ARG A CA 1
ATOM 734 C C . ARG A 1 89 ? -10.045 -3.841 16.736 1.00 93.44 89 ARG A C 1
ATOM 736 O O . ARG A 1 89 ? -10.974 -3.586 15.979 1.00 93.44 89 ARG A O 1
ATOM 743 N N . ASN A 1 90 ? -9.865 -3.226 17.903 1.00 93.88 90 ASN A N 1
ATOM 744 C CA . ASN A 1 90 ? -10.804 -2.235 18.434 1.00 93.88 90 ASN A CA 1
ATOM 745 C C . ASN A 1 90 ? -10.827 -0.933 17.621 1.00 93.88 90 ASN A C 1
ATOM 747 O O . ASN A 1 90 ? -11.788 -0.175 17.707 1.00 93.88 90 ASN A O 1
ATOM 751 N N . TYR A 1 91 ? -9.786 -0.680 16.831 1.00 95.25 91 TYR A N 1
ATOM 752 C CA . TYR A 1 91 ? -9.596 0.562 16.092 1.00 95.25 91 TYR A CA 1
ATOM 753 C C . TYR A 1 91 ? -9.796 0.390 14.587 1.00 95.25 91 TYR A C 1
ATOM 755 O O . TYR A 1 91 ? -9.879 1.388 13.881 1.00 95.25 91 TYR A O 1
ATOM 763 N N . VAL A 1 92 ? -9.927 -0.846 14.089 1.00 96.06 92 VAL A N 1
ATOM 764 C CA . VAL A 1 92 ? -9.954 -1.157 12.649 1.00 96.06 92 VAL A CA 1
ATOM 765 C C . VAL A 1 92 ? -10.978 -0.323 11.887 1.00 96.06 92 VAL A C 1
ATOM 767 O O . VAL A 1 92 ? -10.664 0.192 10.818 1.00 96.06 92 VAL A O 1
ATOM 770 N N . GLN A 1 93 ? -12.187 -0.162 12.427 1.00 96.12 93 GLN A N 1
ATOM 771 C CA . GLN A 1 93 ? -13.228 0.612 11.754 1.00 96.12 93 GLN A CA 1
ATOM 772 C C . GLN A 1 93 ? -12.824 2.083 11.578 1.00 96.12 93 GLN A C 1
ATOM 774 O O . GLN A 1 93 ? -12.979 2.623 10.485 1.00 96.12 93 GLN A O 1
ATOM 779 N N . VAL A 1 94 ? -12.286 2.708 12.628 1.00 96.94 94 VAL A N 1
ATOM 780 C CA . VAL A 1 94 ? -11.833 4.108 12.592 1.00 96.94 94 VAL A CA 1
ATOM 781 C C . VAL A 1 94 ? -10.605 4.236 11.692 1.00 96.94 94 VAL A C 1
ATOM 783 O O . VAL A 1 94 ? -10.583 5.080 10.806 1.00 96.94 94 VAL A O 1
ATOM 786 N N . MET A 1 95 ? -9.651 3.307 11.804 1.00 97.06 95 MET A N 1
ATOM 787 C CA . MET A 1 95 ? -8.476 3.239 10.931 1.00 97.06 95 MET A CA 1
ATOM 788 C C . MET A 1 95 ? -8.849 3.164 9.447 1.00 97.06 95 MET A C 1
ATOM 790 O O . MET A 1 95 ? -8.175 3.769 8.621 1.00 97.06 95 MET A O 1
ATOM 794 N N . CYS A 1 96 ? -9.908 2.431 9.086 1.00 97.81 96 CYS A N 1
ATOM 795 C CA . CYS A 1 96 ? -10.382 2.367 7.701 1.00 97.81 96 CYS A CA 1
ATOM 796 C C . CYS A 1 96 ? -10.965 3.705 7.224 1.00 97.81 96 CYS A C 1
ATOM 798 O O . CYS A 1 96 ? -10.772 4.063 6.068 1.00 97.81 96 CYS A O 1
ATOM 800 N N . GLN A 1 97 ? -11.666 4.442 8.088 1.00 97.81 97 GLN A N 1
ATOM 801 C CA . GLN A 1 97 ? -12.214 5.764 7.755 1.00 97.81 97 GLN A CA 1
ATOM 802 C C . GLN A 1 97 ? -11.099 6.800 7.575 1.00 97.81 97 GLN A C 1
ATOM 804 O O . GLN A 1 97 ? -11.094 7.555 6.600 1.00 97.81 97 GLN A O 1
ATOM 809 N N . ASP A 1 98 ? -10.123 6.780 8.479 1.00 97.69 98 ASP A N 1
ATOM 810 C CA . ASP A 1 98 ? -8.945 7.640 8.421 1.00 97.69 98 ASP A CA 1
ATOM 811 C C . ASP A 1 98 ? -8.121 7.339 7.161 1.00 97.69 98 ASP A C 1
ATOM 813 O O . ASP A 1 98 ? -7.785 8.243 6.398 1.00 97.69 98 ASP A O 1
ATOM 817 N N . ALA A 1 99 ? -7.881 6.056 6.875 1.00 97.50 99 ALA A N 1
ATOM 818 C CA . ALA A 1 99 ? -7.211 5.621 5.654 1.00 97.50 99 ALA A CA 1
ATOM 819 C C . ALA A 1 99 ? -7.957 6.030 4.384 1.00 97.50 99 ALA A C 1
ATOM 821 O O . ALA A 1 99 ? -7.313 6.455 3.431 1.00 97.50 99 ALA A O 1
ATOM 822 N N . GLN A 1 100 ? -9.290 5.924 4.359 1.00 97.88 100 GLN A N 1
ATOM 823 C CA . GLN A 1 100 ? -10.080 6.349 3.205 1.00 97.88 100 GLN A CA 1
ATOM 824 C C . GLN A 1 100 ? -9.915 7.850 2.953 1.00 97.88 100 GLN A C 1
ATOM 826 O O . GLN A 1 100 ? -9.686 8.249 1.821 1.00 97.88 100 GLN A O 1
ATOM 831 N N . THR A 1 101 ? -9.922 8.666 4.010 1.00 96.94 101 THR A N 1
ATOM 832 C CA . THR A 1 101 ? -9.690 10.116 3.900 1.00 96.94 101 THR A CA 1
ATOM 833 C C . THR A 1 101 ? -8.327 10.422 3.273 1.00 96.94 101 THR A C 1
ATOM 835 O O . THR A 1 101 ? -8.200 11.313 2.432 1.00 96.94 101 THR A O 1
ATOM 838 N N . VAL A 1 102 ? -7.294 9.673 3.667 1.00 96.81 102 VAL A N 1
ATOM 839 C CA . VAL A 1 102 ? -5.949 9.805 3.096 1.00 96.81 102 VAL A CA 1
ATOM 840 C C . VAL A 1 102 ? -5.922 9.339 1.643 1.00 96.81 102 VAL A C 1
ATOM 842 O O . VAL A 1 102 ? -5.357 10.038 0.809 1.00 96.81 102 VAL A O 1
ATOM 845 N N . ILE A 1 103 ? -6.531 8.193 1.332 1.00 96.06 103 ILE A N 1
ATOM 846 C CA . ILE A 1 103 ? -6.643 7.649 -0.028 1.00 96.06 103 ILE A CA 1
ATOM 847 C C . ILE A 1 103 ? -7.304 8.665 -0.958 1.00 96.06 103 ILE A C 1
ATOM 849 O O . ILE A 1 103 ? -6.724 8.985 -1.992 1.00 96.06 103 ILE A O 1
ATOM 853 N N . ASP A 1 104 ? -8.445 9.226 -0.558 1.00 95.38 104 ASP A N 1
ATOM 854 C CA . ASP A 1 104 ? -9.172 10.224 -1.344 1.00 95.38 104 ASP A CA 1
ATOM 855 C C . ASP A 1 104 ? -8.279 11.444 -1.621 1.00 95.38 104 ASP A C 1
ATOM 857 O O . ASP A 1 104 ? -8.251 11.968 -2.736 1.00 95.38 104 ASP A O 1
ATOM 861 N N . LYS A 1 105 ? -7.475 11.866 -0.630 1.00 93.81 105 LYS A N 1
ATOM 862 C CA . LYS A 1 105 ? -6.512 12.956 -0.817 1.00 93.81 105 LYS A CA 1
ATOM 863 C C . LYS A 1 105 ? -5.381 12.580 -1.768 1.00 93.81 105 LYS A C 1
ATOM 865 O O . LYS A 1 105 ? -4.984 13.420 -2.571 1.00 93.81 105 LYS A O 1
ATOM 870 N N . VAL A 1 106 ? -4.837 11.365 -1.667 1.00 93.38 106 VAL A N 1
ATOM 871 C CA . VAL A 1 106 ? -3.791 10.892 -2.583 1.00 93.38 106 VAL A CA 1
ATOM 872 C C . VAL A 1 106 ? -4.331 10.876 -4.007 1.00 93.38 106 VAL A C 1
ATOM 874 O O . VAL A 1 106 ? -3.665 11.395 -4.890 1.00 93.38 106 VAL A O 1
ATOM 877 N N . GLU A 1 107 ? -5.535 10.353 -4.230 1.00 91.94 107 GLU A N 1
ATOM 878 C CA . GLU A 1 107 ? -6.164 10.294 -5.555 1.00 91.94 107 GLU A CA 1
ATOM 879 C C . GLU A 1 107 ? -6.423 11.682 -6.156 1.00 91.94 107 GLU A C 1
ATOM 881 O O . GLU A 1 107 ? -6.264 11.866 -7.360 1.00 91.94 107 GLU A O 1
ATOM 886 N N . GLU A 1 108 ? -6.756 12.678 -5.331 1.00 90.44 108 GLU A N 1
ATOM 887 C CA . GLU A 1 108 ? -6.926 14.069 -5.771 1.00 90.44 108 GLU A CA 1
ATOM 888 C C . GLU A 1 108 ? -5.624 14.678 -6.318 1.00 90.44 108 GLU A C 1
ATOM 890 O O . GLU A 1 108 ? -5.661 15.505 -7.231 1.00 90.44 108 GLU A O 1
ATOM 895 N N . ILE A 1 109 ? -4.474 14.288 -5.761 1.00 86.75 109 ILE A N 1
ATOM 896 C CA . ILE A 1 109 ? -3.174 14.916 -6.050 1.00 86.75 109 ILE A CA 1
ATOM 897 C C . ILE A 1 109 ? -2.191 14.001 -6.784 1.00 86.75 109 ILE A C 1
ATOM 899 O O . ILE A 1 109 ? -1.069 14.430 -7.061 1.00 86.75 109 ILE A O 1
ATOM 903 N N . ALA A 1 110 ? -2.574 12.754 -7.067 1.00 81.31 110 ALA A N 1
ATOM 904 C CA . ALA A 1 110 ? -1.682 11.733 -7.598 1.00 81.31 110 ALA A CA 1
ATOM 905 C C . ALA A 1 110 ? -1.088 12.150 -8.952 1.00 81.31 110 ALA A C 1
ATOM 907 O O . ALA A 1 110 ? -1.791 12.491 -9.904 1.00 81.31 110 ALA A O 1
ATOM 908 N N . GLN A 1 111 ? 0.238 12.095 -9.028 1.00 78.81 111 GLN A N 1
ATOM 909 C CA . GLN A 1 111 ? 1.059 12.269 -10.228 1.00 78.81 111 GLN A CA 1
ATOM 910 C C . GLN A 1 111 ? 2.101 11.136 -10.296 1.00 78.81 111 GLN A C 1
ATOM 912 O O . GLN A 1 111 ? 2.229 10.365 -9.345 1.00 78.81 111 GLN A O 1
ATOM 917 N N . GLU A 1 112 ? 2.865 11.042 -11.395 1.00 72.06 112 GLU A N 1
ATOM 918 C CA . GLU A 1 112 ? 3.829 9.946 -11.656 1.00 72.06 112 GLU A CA 1
ATOM 919 C C . GLU A 1 112 ? 4.846 9.693 -10.523 1.00 72.06 112 GLU A C 1
ATOM 921 O O . GLU A 1 112 ? 5.325 8.572 -10.390 1.00 72.06 112 GLU A O 1
ATOM 926 N N . ASP A 1 113 ? 5.133 10.694 -9.685 1.00 82.62 113 ASP A N 1
ATOM 927 C CA . ASP A 1 113 ? 6.134 10.622 -8.610 1.00 82.62 113 ASP A CA 1
ATOM 928 C C . ASP A 1 113 ? 5.518 10.698 -7.196 1.00 82.62 113 ASP A C 1
ATOM 930 O O . ASP A 1 113 ? 6.188 11.039 -6.217 1.00 82.62 113 ASP A O 1
ATOM 934 N N . THR A 1 114 ? 4.224 10.391 -7.062 1.00 90.19 114 THR A N 1
ATOM 935 C CA . THR A 1 114 ? 3.555 10.384 -5.755 1.00 90.19 114 THR A CA 1
ATOM 936 C C . THR A 1 114 ? 3.945 9.158 -4.931 1.00 90.19 114 THR A C 1
ATOM 938 O O . THR A 1 114 ? 3.947 8.020 -5.403 1.00 90.19 114 THR A O 1
ATOM 941 N N . SER A 1 115 ? 4.232 9.380 -3.650 1.00 92.12 115 SER A N 1
ATOM 942 C CA . SER A 1 115 ? 4.497 8.325 -2.674 1.00 92.12 115 SER A CA 1
ATOM 943 C C . SER A 1 115 ? 3.648 8.503 -1.422 1.00 92.12 115 SER A C 1
ATOM 945 O O . SER A 1 115 ? 3.437 9.620 -0.949 1.00 92.12 115 SER A O 1
ATOM 947 N N . LEU A 1 116 ? 3.177 7.382 -0.882 1.00 94.69 116 LEU A N 1
ATOM 948 C CA . LEU A 1 116 ? 2.492 7.285 0.396 1.00 94.69 116 LEU A CA 1
ATOM 949 C C . LEU A 1 116 ? 3.361 6.473 1.360 1.00 94.69 116 LEU A C 1
ATOM 951 O O . LEU A 1 116 ? 3.565 5.272 1.176 1.00 94.69 116 LEU A O 1
ATOM 955 N N . SER A 1 117 ? 3.835 7.118 2.419 1.00 95.44 117 SER A N 1
ATOM 956 C CA . SER A 1 117 ? 4.537 6.458 3.516 1.00 95.44 117 SER A CA 1
ATOM 957 C C . SER A 1 117 ? 3.629 6.379 4.734 1.00 95.44 117 SER A C 1
ATOM 959 O O . SER A 1 117 ? 3.124 7.392 5.210 1.00 95.44 117 SER A O 1
ATOM 961 N N . ILE A 1 118 ? 3.437 5.171 5.254 1.00 96.88 118 ILE A N 1
ATOM 962 C CA . ILE A 1 118 ? 2.602 4.893 6.419 1.00 96.88 118 ILE A CA 1
ATOM 963 C C . ILE A 1 118 ? 3.502 4.429 7.562 1.00 96.88 118 ILE A C 1
ATOM 965 O O . ILE A 1 118 ? 4.221 3.431 7.442 1.00 96.88 118 ILE A O 1
ATOM 969 N N . HIS A 1 119 ? 3.441 5.134 8.685 1.00 96.81 119 HIS A N 1
ATOM 970 C CA . HIS A 1 119 ? 4.177 4.798 9.895 1.00 96.81 119 HIS A CA 1
ATOM 971 C C . HIS A 1 119 ? 3.213 4.491 11.039 1.00 96.81 119 HIS A C 1
ATOM 973 O O . HIS A 1 119 ? 2.503 5.377 11.504 1.00 96.81 119 HIS A O 1
ATOM 979 N N . LEU A 1 120 ? 3.197 3.243 11.512 1.00 96.38 120 LEU A N 1
ATOM 980 C CA . LEU A 1 120 ? 2.419 2.824 12.680 1.00 96.38 120 LEU A CA 1
ATOM 981 C C . LEU A 1 120 ? 3.327 2.733 13.912 1.00 96.38 120 LEU A C 1
ATOM 983 O O . LEU A 1 120 ? 4.262 1.935 13.942 1.00 96.38 120 LEU A O 1
ATOM 987 N N . SER A 1 121 ? 3.017 3.487 14.962 1.00 95.50 121 SER A N 1
ATOM 988 C CA . SER A 1 121 ? 3.667 3.370 16.270 1.00 95.50 121 SER A CA 1
ATOM 989 C C . SER A 1 121 ? 2.703 2.792 17.302 1.00 95.50 121 SER A C 1
ATOM 991 O O . SER A 1 121 ? 1.554 3.213 17.365 1.00 95.50 121 SER A O 1
ATOM 993 N N . TYR A 1 122 ? 3.167 1.852 18.129 1.00 92.31 122 TYR A N 1
ATOM 994 C CA . TYR A 1 122 ? 2.369 1.233 19.200 1.00 92.31 122 TYR A CA 1
ATOM 995 C C . TYR A 1 122 ? 2.573 1.859 20.592 1.00 92.31 122 TYR A C 1
ATOM 997 O O . TYR A 1 122 ? 1.891 1.471 21.539 1.00 92.31 122 TYR A O 1
ATOM 1005 N N . GLN A 1 123 ? 3.543 2.764 20.774 1.00 85.44 123 GLN A N 1
ATOM 1006 C CA . GLN A 1 123 ? 3.862 3.336 22.091 1.00 85.44 123 GLN A CA 1
ATOM 1007 C C . GLN A 1 123 ? 4.202 4.832 22.002 1.00 85.44 123 GLN A C 1
ATOM 1009 O O . GLN A 1 123 ? 4.913 5.235 21.079 1.00 85.44 123 GLN A O 1
ATOM 1014 N N . PRO A 1 124 ? 3.764 5.664 22.973 1.00 81.50 124 PRO A N 1
ATOM 1015 C CA . PRO A 1 124 ? 2.963 5.339 24.170 1.00 81.50 124 PRO A CA 1
ATOM 1016 C C . PRO A 1 124 ? 1.460 5.118 23.909 1.00 81.50 124 PRO A C 1
ATOM 1018 O O . PRO A 1 124 ? 0.779 4.551 24.755 1.00 81.50 124 PRO A O 1
ATOM 1021 N N . GLU A 1 125 ? 0.963 5.534 22.748 1.00 90.56 125 GLU A N 1
ATOM 1022 C CA . GLU A 1 125 ? -0.398 5.302 22.246 1.00 90.56 125 GLU A CA 1
ATOM 1023 C C . GLU A 1 125 ? -0.278 4.773 20.813 1.00 90.56 125 GLU A C 1
ATOM 1025 O O . GLU A 1 125 ? 0.763 4.978 20.176 1.00 90.56 125 GLU A O 1
ATOM 1030 N N . ILE A 1 126 ? -1.320 4.118 20.296 1.00 94.00 126 ILE A N 1
ATOM 1031 C CA . ILE A 1 126 ? -1.320 3.671 18.903 1.00 94.00 126 ILE A CA 1
ATOM 1032 C C . ILE A 1 126 ? -1.483 4.902 18.012 1.00 94.00 126 ILE A C 1
ATOM 1034 O O . ILE A 1 126 ? -2.443 5.659 18.155 1.00 94.00 126 ILE A O 1
ATOM 1038 N N . LYS A 1 127 ? -0.539 5.122 17.099 1.00 95.94 127 LYS A N 1
ATOM 1039 C CA . LYS A 1 127 ? -0.533 6.266 16.183 1.00 95.94 127 LYS A CA 1
ATOM 1040 C C . LYS A 1 127 ? -0.227 5.827 14.770 1.00 95.94 127 LYS A C 1
ATOM 1042 O O . LYS A 1 127 ? 0.640 4.977 14.579 1.00 95.94 127 LYS A O 1
ATOM 1047 N N . ILE A 1 128 ? -0.901 6.430 13.799 1.00 96.94 128 ILE A N 1
ATOM 1048 C CA . ILE A 1 128 ? -0.587 6.250 12.385 1.00 96.94 128 ILE A CA 1
ATOM 1049 C C . ILE A 1 128 ? -0.323 7.611 11.766 1.00 96.94 128 ILE A C 1
ATOM 1051 O O . ILE A 1 128 ? -1.199 8.478 11.767 1.00 96.94 128 ILE A O 1
ATOM 1055 N N . ASP A 1 129 ? 0.879 7.758 11.223 1.00 97.19 129 ASP A N 1
ATOM 1056 C CA . ASP A 1 129 ? 1.267 8.900 10.414 1.00 97.19 129 ASP A CA 1
ATOM 1057 C C . ASP A 1 129 ? 1.230 8.482 8.940 1.00 97.19 129 ASP A C 1
ATOM 1059 O O . ASP A 1 129 ? 1.906 7.532 8.534 1.00 97.19 129 ASP A O 1
ATOM 1063 N N .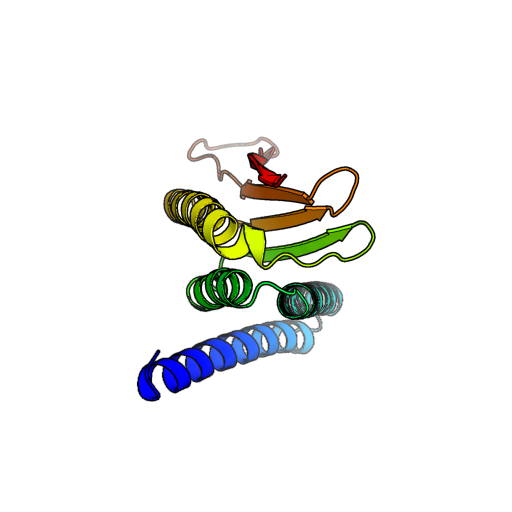 TYR A 1 130 ? 0.444 9.194 8.140 1.00 97.12 130 TYR A N 1
ATOM 1064 C CA . TYR A 1 130 ? 0.432 9.071 6.688 1.00 97.12 130 TYR A CA 1
ATOM 1065 C C . TYR A 1 130 ? 1.137 10.281 6.098 1.00 97.12 130 TYR A C 1
ATOM 1067 O O . TYR A 1 130 ? 0.765 11.424 6.362 1.00 97.12 130 TYR A O 1
ATOM 1075 N N . ILE A 1 131 ? 2.161 10.030 5.298 1.00 95.88 131 ILE A N 1
ATOM 1076 C CA . ILE A 1 131 ? 2.983 11.058 4.678 1.00 95.88 131 ILE A CA 1
ATOM 1077 C C . ILE A 1 131 ? 2.848 10.892 3.174 1.00 95.88 131 ILE A C 1
ATOM 1079 O O . ILE A 1 131 ? 3.335 9.912 2.613 1.00 95.88 131 ILE A O 1
ATOM 1083 N N . ILE A 1 132 ? 2.202 11.859 2.535 1.00 93.62 132 ILE A N 1
ATOM 1084 C CA . ILE A 1 132 ? 2.133 11.940 1.082 1.00 93.62 132 ILE A CA 1
ATOM 1085 C C . ILE A 1 132 ? 3.260 12.855 0.625 1.00 93.62 132 ILE A C 1
ATOM 1087 O O . ILE A 1 132 ? 3.365 13.988 1.101 1.00 93.62 132 ILE A O 1
ATOM 1091 N N . THR A 1 133 ? 4.102 12.368 -0.278 1.00 92.06 133 THR A N 1
ATOM 1092 C CA . THR A 1 133 ? 5.156 13.170 -0.906 1.00 92.06 133 THR A CA 1
ATOM 1093 C C . THR A 1 133 ? 4.940 13.164 -2.410 1.00 92.06 133 THR A C 1
ATOM 1095 O O . THR A 1 133 ? 4.803 12.089 -2.994 1.00 92.06 133 THR A O 1
ATOM 1098 N N . ASN A 1 134 ? 4.915 14.345 -3.021 1.00 83.69 134 ASN A N 1
ATOM 1099 C CA . ASN A 1 134 ? 4.818 14.518 -4.467 1.00 83.69 134 ASN A CA 1
ATOM 1100 C C . ASN A 1 134 ? 5.902 15.490 -4.957 1.00 83.69 134 ASN A C 1
ATOM 1102 O O . ASN A 1 134 ? 6.273 16.426 -4.245 1.00 83.69 134 ASN A O 1
ATOM 1106 N N . VAL A 1 135 ? 6.410 15.262 -6.165 1.00 64.38 135 VAL A N 1
ATOM 1107 C CA . VAL A 1 135 ? 7.302 16.193 -6.858 1.00 64.38 135 VAL A CA 1
ATOM 1108 C C . VAL A 1 135 ? 6.419 17.136 -7.669 1.00 64.38 135 VAL A C 1
ATOM 1110 O O . VAL A 1 135 ? 5.849 16.727 -8.679 1.00 64.38 135 VAL A O 1
ATOM 1113 N N . GLU A 1 136 ? 6.293 18.398 -7.257 1.00 60.09 136 GLU A N 1
ATOM 1114 C CA . GLU A 1 136 ? 5.675 19.393 -8.134 1.00 60.09 136 GLU A CA 1
ATOM 1115 C C . GLU A 1 136 ? 6.635 19.662 -9.302 1.00 60.09 136 GLU A C 1
ATOM 1117 O O . GLU A 1 136 ? 7.717 20.225 -9.134 1.00 60.09 136 GLU A O 1
ATOM 1122 N N . LYS A 1 137 ? 6.259 19.230 -10.512 1.00 51.03 137 LYS A N 1
ATOM 1123 C CA . LYS A 1 137 ? 6.904 19.714 -11.737 1.00 51.03 137 LYS A CA 1
ATOM 1124 C C . LYS A 1 137 ? 6.375 21.120 -11.988 1.00 51.03 137 LYS A C 1
ATOM 1126 O O . LYS A 1 137 ? 5.254 21.274 -12.477 1.00 51.03 137 LYS A O 1
ATOM 1131 N N . ASP A 1 138 ? 7.172 22.119 -11.626 1.00 46.50 138 ASP A N 1
ATOM 1132 C CA . ASP A 1 138 ? 6.866 23.530 -11.844 1.00 46.50 138 ASP A CA 1
ATOM 1133 C C . ASP A 1 138 ? 6.487 23.750 -13.320 1.00 46.50 138 ASP A C 1
ATOM 1135 O O . ASP A 1 138 ? 7.291 23.574 -14.243 1.00 46.50 138 ASP A O 1
ATOM 1139 N N . LYS A 1 139 ? 5.214 24.063 -13.576 1.00 48.75 139 LYS A N 1
ATOM 1140 C CA . LYS A 1 139 ? 4.759 24.419 -14.919 1.00 48.75 139 LYS A CA 1
ATOM 1141 C C . LYS A 1 139 ? 5.081 25.897 -15.129 1.00 48.75 139 LYS A C 1
ATOM 1143 O O . LYS A 1 139 ? 4.300 26.735 -14.701 1.00 48.75 139 LYS A O 1
ATOM 1148 N N . GLN A 1 140 ? 6.158 26.143 -15.888 1.00 46.72 140 GLN A N 1
ATOM 1149 C CA . GLN A 1 140 ? 6.586 27.392 -16.561 1.00 46.72 140 GLN A CA 1
ATOM 1150 C C . GLN A 1 140 ? 7.766 28.145 -15.912 1.00 46.72 140 GLN A C 1
ATOM 1152 O O . GLN A 1 140 ? 7.578 28.967 -15.024 1.00 46.72 140 GLN A O 1
ATOM 1157 N N . ASN A 1 141 ? 8.970 28.014 -16.484 1.00 38.56 141 ASN A N 1
ATOM 1158 C CA . ASN A 1 141 ? 9.474 28.993 -17.460 1.00 38.56 141 ASN A CA 1
ATOM 1159 C C . ASN A 1 141 ? 10.820 28.573 -18.069 1.00 38.56 141 ASN A C 1
ATOM 1161 O O . ASN A 1 141 ? 11.669 27.976 -17.415 1.00 38.56 141 ASN A O 1
ATOM 1165 N N . ASP A 1 142 ? 10.968 28.903 -19.350 1.00 53.53 142 ASP A N 1
ATOM 1166 C CA . ASP A 1 142 ? 12.168 28.742 -20.159 1.00 53.53 142 ASP A CA 1
ATOM 1167 C C . ASP A 1 142 ? 13.419 29.389 -19.541 1.00 53.53 142 ASP A C 1
ATOM 1169 O O . ASP A 1 142 ? 13.369 30.488 -18.993 1.00 53.53 142 ASP A O 1
ATOM 1173 N N . SER A 1 143 ? 14.553 28.752 -19.846 1.00 47.72 143 SER A N 1
ATOM 1174 C CA . SER A 1 143 ? 15.937 29.247 -19.788 1.00 47.72 143 SER A CA 1
ATOM 1175 C C . SER A 1 143 ? 16.626 29.263 -18.419 1.00 47.72 143 SER A C 1
ATOM 1177 O O . SER A 1 143 ? 16.316 30.054 -17.538 1.00 47.72 143 SER A O 1
ATOM 1179 N N . GLU A 1 144 ? 17.649 28.405 -18.332 1.00 49.25 144 GLU A N 1
ATOM 1180 C CA . GLU A 1 144 ? 18.825 28.522 -17.460 1.00 49.25 144 GLU A CA 1
ATOM 1181 C C . GLU A 1 144 ? 18.540 28.856 -15.992 1.00 49.25 144 GLU A C 1
ATOM 1183 O O . GLU A 1 144 ? 18.712 29.991 -15.569 1.00 49.25 144 GLU A O 1
ATOM 1188 N N . ASN A 1 145 ? 18.185 27.850 -15.189 1.00 38.47 145 ASN A N 1
ATOM 1189 C CA . ASN A 1 145 ? 18.657 27.729 -13.805 1.00 38.47 145 ASN A CA 1
ATOM 1190 C C . ASN A 1 145 ? 18.360 26.324 -13.267 1.00 38.47 145 ASN A C 1
ATOM 1192 O O . ASN A 1 145 ? 17.313 25.746 -13.546 1.00 38.47 145 ASN A O 1
ATOM 1196 N N . GLU A 1 146 ? 19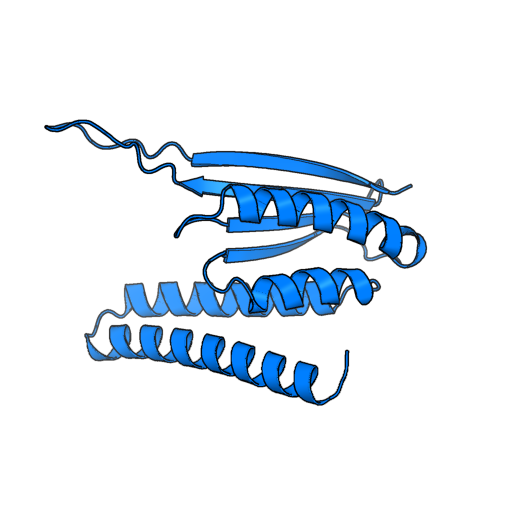.312 25.766 -12.522 1.00 45.88 146 GLU A N 1
ATOM 1197 C CA . GLU A 1 146 ? 19.238 24.456 -11.871 1.00 45.88 146 GLU A CA 1
ATOM 1198 C C . GLU A 1 146 ? 17.951 24.335 -11.035 1.00 45.88 146 GLU A C 1
ATOM 1200 O O . GLU A 1 146 ? 17.791 24.987 -10.001 1.00 45.88 146 GLU A O 1
ATOM 1205 N N . ALA A 1 147 ? 17.016 23.516 -11.524 1.00 41.44 147 ALA A N 1
ATOM 1206 C CA . ALA A 1 147 ? 15.701 23.309 -10.938 1.00 41.44 147 ALA A CA 1
ATOM 1207 C C . ALA A 1 147 ? 15.815 22.724 -9.522 1.00 41.44 147 ALA A C 1
ATOM 1209 O O . ALA A 1 147 ? 16.157 21.554 -9.332 1.00 41.44 147 ALA A O 1
ATOM 1210 N N . LYS A 1 148 ? 15.491 23.535 -8.512 1.00 44.25 148 LYS A N 1
ATOM 1211 C CA . LYS A 1 148 ? 15.098 23.022 -7.201 1.00 44.25 148 LYS A CA 1
ATOM 1212 C C . LYS A 1 148 ? 13.694 22.446 -7.343 1.00 44.25 148 LYS A C 1
ATOM 1214 O O . LYS A 1 148 ? 12.724 23.190 -7.357 1.00 44.25 148 LYS A O 1
ATOM 1219 N N . ASN A 1 149 ? 13.601 21.127 -7.477 1.00 52.34 149 ASN A N 1
ATOM 1220 C CA . ASN A 1 149 ? 12.336 20.421 -7.302 1.00 52.34 149 ASN A CA 1
ATOM 1221 C C . ASN A 1 149 ? 11.913 20.566 -5.833 1.00 52.34 149 ASN A C 1
ATOM 1223 O O . ASN A 1 149 ? 12.510 19.927 -4.961 1.00 52.34 149 ASN A O 1
ATOM 1227 N N . ASP A 1 150 ? 10.913 21.397 -5.551 1.00 59.81 150 ASP A N 1
ATOM 1228 C CA . ASP A 1 150 ? 10.318 21.468 -4.220 1.00 59.81 150 ASP A CA 1
ATOM 1229 C C . ASP A 1 150 ? 9.363 20.277 -4.032 1.00 59.81 150 ASP A C 1
ATOM 1231 O O . ASP A 1 150 ? 8.433 20.042 -4.805 1.00 59.81 150 ASP A O 1
ATOM 1235 N N . LEU A 1 151 ? 9.633 19.464 -3.008 1.00 66.38 151 LEU A N 1
ATOM 1236 C CA . LEU A 1 151 ? 8.783 18.333 -2.643 1.00 66.38 151 LEU A CA 1
ATOM 1237 C C . LEU A 1 151 ? 7.589 18.845 -1.839 1.00 66.38 151 LEU A C 1
ATOM 1239 O O . LEU A 1 151 ? 7.753 19.329 -0.714 1.00 66.38 151 LEU A O 1
ATOM 1243 N N . GLN A 1 152 ? 6.380 18.674 -2.368 1.00 78.69 152 GLN A N 1
ATOM 1244 C CA . GLN A 1 152 ? 5.172 18.919 -1.595 1.00 78.69 152 GLN A CA 1
ATOM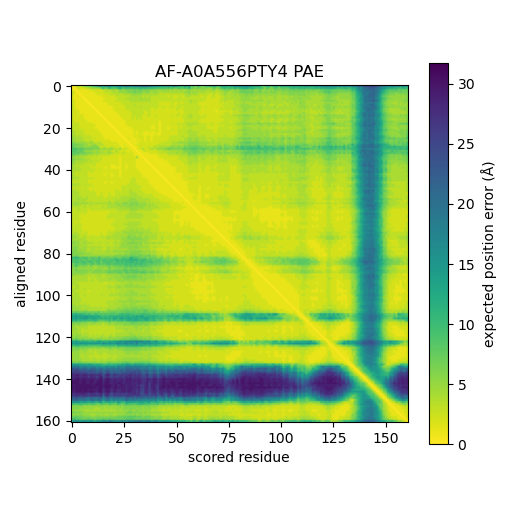 1245 C C . GLN A 1 152 ? 4.945 17.739 -0.647 1.00 78.69 152 GLN A C 1
ATOM 1247 O O . GLN A 1 152 ? 4.855 16.583 -1.069 1.00 78.69 152 GLN A O 1
ATOM 1252 N N . LYS A 1 153 ? 4.864 18.036 0.653 1.00 88.94 153 LYS A N 1
ATOM 1253 C CA . LYS A 1 153 ? 4.667 17.043 1.713 1.00 88.94 153 LYS A CA 1
ATOM 1254 C C . LYS A 1 153 ? 3.383 17.332 2.481 1.00 88.94 153 LYS A C 1
ATOM 1256 O O . LYS A 1 153 ? 3.267 18.375 3.120 1.00 88.94 153 LYS A O 1
ATOM 1261 N N . ILE A 1 154 ? 2.454 16.381 2.472 1.00 91.50 154 ILE A N 1
ATOM 1262 C CA . ILE A 1 154 ? 1.207 16.432 3.244 1.00 91.50 154 ILE A CA 1
ATOM 1263 C C . ILE A 1 154 ? 1.265 15.346 4.313 1.00 91.50 154 ILE A C 1
ATOM 1265 O O . ILE A 1 154 ? 1.639 14.210 4.029 1.00 91.50 154 ILE A O 1
ATOM 1269 N N . VAL A 1 155 ? 0.919 15.695 5.552 1.00 95.00 155 VAL A N 1
ATOM 1270 C CA . VAL A 1 155 ? 0.984 14.773 6.691 1.00 95.00 155 VAL A CA 1
ATOM 1271 C C . VAL A 1 155 ? -0.379 14.685 7.361 1.00 95.00 155 VAL A C 1
ATOM 1273 O O . VAL A 1 155 ? -0.936 15.703 7.768 1.00 95.00 155 VAL A O 1
ATOM 1276 N N . PHE A 1 156 ? -0.878 13.463 7.513 1.00 96.12 156 PHE A N 1
ATOM 1277 C CA . PHE A 1 156 ? -2.036 13.140 8.338 1.00 96.12 156 PHE A CA 1
ATOM 1278 C C . PHE A 1 156 ? -1.574 12.339 9.545 1.00 96.12 156 PHE A C 1
ATOM 1280 O O . PHE A 1 156 ? -0.794 11.399 9.403 1.00 96.12 156 PHE A O 1
ATOM 1287 N N . GLN A 1 157 ? -2.066 12.695 10.725 1.00 96.56 157 GLN A N 1
ATOM 1288 C CA . GLN A 1 157 ? -1.685 12.044 11.969 1.00 96.56 157 GLN A CA 1
ATOM 1289 C C . GLN A 1 157 ? -2.931 11.671 12.764 1.00 96.56 157 GLN A C 1
ATOM 1291 O O . GLN A 1 157 ? -3.713 12.538 13.153 1.00 96.56 157 GLN A O 1
ATOM 1296 N N . TYR A 1 158 ? -3.076 10.377 13.040 1.00 96.44 158 TYR A N 1
ATOM 1297 C CA . TYR A 1 158 ? -4.205 9.815 13.774 1.00 96.44 158 TYR A CA 1
ATOM 1298 C C . TYR A 1 158 ? -3.713 9.090 15.023 1.00 96.44 158 TYR A C 1
ATOM 1300 O O . TYR A 1 158 ? -2.709 8.378 14.985 1.00 96.44 158 TYR A O 1
ATOM 1308 N N . CYS A 1 159 ? -4.411 9.287 16.141 1.00 94.50 159 CYS A N 1
ATOM 1309 C CA . CYS A 1 159 ? -4.104 8.661 17.427 1.00 94.50 159 CYS A CA 1
ATOM 1310 C C . CYS A 1 159 ? -5.316 7.860 17.906 1.00 94.50 159 CYS A C 1
ATOM 1312 O O . CYS A 1 159 ? -6.433 8.375 17.912 1.00 94.50 159 CYS A O 1
ATOM 1314 N N . TYR A 1 160 ? -5.079 6.635 18.362 1.00 92.00 160 TYR A N 1
ATOM 1315 C CA . TYR A 1 160 ? -6.103 5.692 18.794 1.00 92.00 160 TYR A CA 1
ATOM 1316 C C . TYR A 1 160 ? -5.876 5.359 20.274 1.00 92.00 160 TYR A C 1
ATOM 1318 O O . TYR A 1 160 ? -4.776 4.953 20.663 1.00 92.00 160 TYR A O 1
ATOM 1326 N N . LYS A 1 161 ? -6.906 5.593 21.096 1.00 81.56 161 LYS A N 1
ATOM 1327 C CA . LYS A 1 161 ? -6.906 5.392 22.553 1.00 81.56 161 LYS A CA 1
ATOM 1328 C C . LYS A 1 161 ? -7.904 4.313 22.924 1.00 81.56 161 LYS A C 1
ATOM 1330 O O . LYS A 1 161 ? -9.058 4.414 22.461 1.00 81.56 161 LYS A O 1
#

Mean predicted aligned error: 6.62 Å

InterPro domains:
  IPR016120 Signal transduction histidine kinase, sporulation regulator SpoOB [SSF55890] (2-129)
  IPR039506 SpoOB, alpha-helical domain [PF14689] (2-51)